Protein AF-A0A9W6RJ74-F1 (afdb_monomer_lite)

Radius of gyration: 22.63 Å; chains: 1; bounding box: 46×22×79 Å

Foldseek 3Di:
DPPDVVVVVVVVLVVLVVVLVVVCVVLVVLLVVLVVQLPPVVVPDDPVSNVVSVVSNVVSVVVNVVSVVVNVVSVVVVVPDDDDDPDDDDD

InterPro domains:
  IPR003661 Signal transduction histidine kinase, dimerisation/phosphoacceptor domain [PF00512] (14-74)
  IPR003661 Signal transduction histidine kinase, dimerisation/phosphoacceptor domain [cd00082] (14-72)
  IPR036097 Signal transduction histidine kinase, dimerisation/phosphoacceptor domain superfamily [SSF47384] (9-72)

pLDDT: mean 81.52, std 16.84, range [47.38, 98.44]

Organism: NCBI:txid478107

Secondary structure (DSSP, 8-state):
---SSSHHHHHHHHHHHHHHHHHHHHHHHHHHHHHHHHH-TT--S-HHHHHHHHHHHHHHHHHHHHHHHHHHHHHHHHHT----PPP----

Sequence (91 aa):
MDDNRHQGQELAPQLVTELSHALRTPLTSILVYAWLLADNPRKNLSAEEVGFATGIHHAGSAILHQIDHILDREARRRHRRPRLRPGTAPA

Structure (mmCIF, N/CA/C/O backbone):
data_AF-A0A9W6RJ74-F1
#
_entry.id   AF-A0A9W6RJ74-F1
#
loop_
_atom_site.group_PDB
_atom_site.id
_atom_site.type_symbol
_atom_site.label_atom_id
_atom_site.label_alt_id
_atom_site.label_comp_id
_atom_site.label_asym_id
_atom_site.label_entity_id
_atom_site.label_seq_id
_atom_site.pdbx_PDB_ins_code
_atom_site.Cartn_x
_atom_site.Cartn_y
_atom_site.Cartn_z
_atom_site.occupancy
_atom_site.B_iso_or_equiv
_atom_site.auth_seq_id
_atom_site.auth_comp_id
_atom_site.auth_asym_id
_atom_site.auth_atom_id
_atom_site.pdbx_PDB_model_num
ATOM 1 N N . MET A 1 1 ? 34.532 -4.066 -35.822 1.00 47.38 1 MET A N 1
ATOM 2 C CA . MET A 1 1 ? 34.455 -3.765 -34.372 1.00 47.38 1 MET A CA 1
ATOM 3 C C . MET A 1 1 ? 32.993 -3.449 -34.073 1.00 47.38 1 MET A C 1
ATOM 5 O O . MET A 1 1 ? 32.648 -2.298 -33.844 1.00 47.38 1 MET A O 1
ATOM 9 N N . ASP A 1 2 ? 32.123 -4.460 -34.142 1.00 49.41 2 ASP A N 1
ATOM 10 C CA . ASP A 1 2 ? 30.660 -4.275 -34.183 1.00 49.41 2 ASP A CA 1
ATOM 11 C C . ASP A 1 2 ? 29.938 -5.082 -33.103 1.00 49.41 2 ASP A C 1
ATOM 13 O O . ASP A 1 2 ? 28.929 -5.724 -33.365 1.00 49.41 2 ASP A O 1
ATOM 17 N N . ASP A 1 3 ? 30.448 -5.048 -31.871 1.00 52.53 3 ASP A N 1
ATOM 18 C CA . ASP A 1 3 ? 29.825 -5.781 -30.765 1.00 52.53 3 ASP A CA 1
ATOM 19 C C . ASP A 1 3 ? 29.905 -5.015 -29.440 1.00 52.53 3 ASP A C 1
ATOM 21 O O . ASP A 1 3 ? 30.485 -5.458 -28.460 1.00 52.53 3 ASP A O 1
ATOM 25 N N . ASN A 1 4 ? 29.397 -3.780 -29.429 1.00 49.00 4 ASN A N 1
ATOM 26 C CA . ASN A 1 4 ? 29.205 -3.026 -28.177 1.00 49.00 4 ASN A CA 1
ATOM 27 C C . ASN A 1 4 ? 27.846 -2.303 -28.114 1.00 49.00 4 ASN A C 1
ATOM 29 O O . ASN A 1 4 ? 27.507 -1.653 -27.130 1.00 49.00 4 ASN A O 1
ATOM 33 N N . ARG A 1 5 ? 27.030 -2.393 -29.176 1.00 51.59 5 ARG A N 1
ATOM 34 C CA . ARG A 1 5 ? 25.721 -1.717 -29.253 1.00 51.59 5 ARG A CA 1
ATOM 35 C C . ARG A 1 5 ? 24.547 -2.599 -28.820 1.00 51.59 5 ARG A C 1
ATOM 37 O O . ARG A 1 5 ? 23.469 -2.068 -28.572 1.00 51.59 5 ARG A O 1
ATOM 44 N N . HIS A 1 6 ? 24.749 -3.910 -28.676 1.00 51.88 6 HIS A N 1
ATOM 45 C CA . HIS A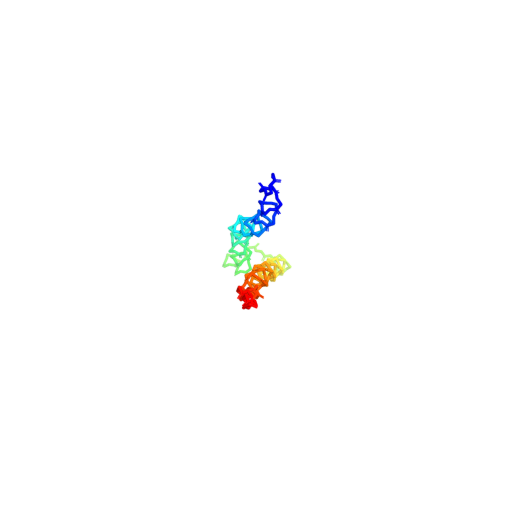 1 6 ? 23.698 -4.841 -28.254 1.00 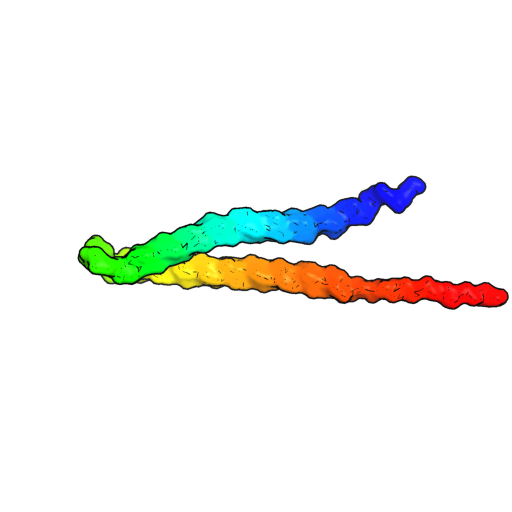51.88 6 HIS A CA 1
ATOM 46 C C . HIS A 1 6 ? 23.641 -5.060 -26.734 1.00 51.88 6 HIS A C 1
ATOM 48 O O . HIS A 1 6 ? 22.549 -5.244 -26.201 1.00 51.88 6 HIS A O 1
ATOM 54 N N . GLN A 1 7 ? 24.762 -4.918 -26.017 1.00 50.28 7 GLN A N 1
ATOM 55 C CA . GLN A 1 7 ? 24.803 -5.096 -24.558 1.00 50.28 7 GLN A CA 1
ATOM 56 C C . GLN A 1 7 ? 24.023 -4.004 -23.798 1.00 50.28 7 GLN A C 1
ATOM 58 O O . GLN A 1 7 ? 23.356 -4.295 -22.810 1.00 50.28 7 GLN A O 1
ATOM 63 N N . GLY A 1 8 ? 23.999 -2.760 -24.293 1.00 50.94 8 GLY A N 1
ATOM 64 C CA . GLY A 1 8 ? 23.286 -1.653 -23.635 1.00 50.94 8 GLY A CA 1
ATOM 65 C C . GLY A 1 8 ? 21.750 -1.755 -23.645 1.00 50.94 8 GLY A C 1
ATOM 66 O O . GLY A 1 8 ? 21.094 -1.137 -22.811 1.00 50.94 8 GLY A O 1
ATOM 67 N N . GLN A 1 9 ? 21.155 -2.536 -24.556 1.00 53.72 9 GLN A N 1
ATOM 68 C CA . GLN A 1 9 ? 19.692 -2.667 -24.684 1.00 53.72 9 GLN A CA 1
ATOM 69 C C . GLN A 1 9 ? 19.096 -3.856 -23.917 1.00 53.72 9 GLN A C 1
ATOM 71 O O . GLN A 1 9 ? 17.879 -3.904 -23.734 1.00 53.72 9 GLN A O 1
ATOM 76 N N . GLU A 1 10 ? 19.923 -4.795 -23.455 1.00 57.38 10 GLU A N 1
ATOM 77 C CA . GLU A 1 10 ? 19.472 -5.992 -22.732 1.00 57.38 10 GLU A CA 1
ATOM 78 C C . GLU A 1 10 ? 19.519 -5.829 -21.204 1.00 57.38 10 GLU A C 1
ATOM 80 O O . GLU A 1 10 ? 18.800 -6.522 -20.483 1.00 57.38 10 GLU A O 1
ATOM 85 N N . LEU A 1 11 ? 20.289 -4.851 -20.715 1.00 60.97 11 LEU A N 1
ATOM 86 C CA . LEU A 1 11 ? 20.445 -4.552 -19.289 1.00 60.97 11 LEU A CA 1
ATOM 87 C C . LEU A 1 11 ? 19.217 -3.855 -18.687 1.00 60.97 11 LEU A C 1
ATOM 89 O O . LEU A 1 11 ? 18.800 -4.190 -17.583 1.00 60.97 11 LEU A O 1
ATOM 93 N N . ALA A 1 12 ? 18.590 -2.922 -19.410 1.00 71.25 12 ALA A N 1
ATOM 94 C CA . ALA A 1 12 ? 17.444 -2.173 -18.883 1.00 71.25 12 ALA A CA 1
ATOM 95 C C . ALA A 1 12 ? 16.227 -3.065 -18.525 1.00 71.25 12 ALA A C 1
ATOM 97 O O . ALA A 1 12 ? 15.661 -2.888 -17.447 1.00 71.25 12 ALA A O 1
ATOM 98 N N . PRO A 1 13 ? 15.831 -4.066 -19.338 1.00 73.19 13 PRO A N 1
ATOM 99 C CA . PRO A 1 13 ? 14.756 -4.993 -18.973 1.00 73.19 13 PRO A CA 1
ATOM 100 C C . PRO A 1 13 ? 15.081 -5.890 -17.771 1.00 73.19 13 PRO A C 1
ATOM 102 O O . PRO A 1 13 ? 14.191 -6.193 -16.972 1.00 73.19 13 PRO A O 1
ATOM 105 N N . GLN A 1 14 ? 16.335 -6.341 -17.657 1.00 73.12 14 GLN A N 1
ATOM 106 C CA . GLN A 1 14 ? 16.791 -7.156 -16.527 1.00 73.12 14 GLN A CA 1
ATOM 107 C C . GLN A 1 14 ? 16.767 -6.329 -15.239 1.00 73.12 14 GLN A C 1
ATOM 109 O O . GLN A 1 14 ? 16.178 -6.770 -14.258 1.00 73.12 14 GLN A O 1
ATOM 114 N N . LEU A 1 15 ? 17.251 -5.085 -15.298 1.00 75.88 15 LEU A N 1
ATOM 115 C CA . LEU A 1 15 ? 17.200 -4.126 -14.197 1.00 75.88 15 LEU A CA 1
ATOM 116 C C . LEU A 1 15 ? 15.761 -3.853 -13.734 1.00 75.88 15 LEU A C 1
ATOM 118 O O . LEU A 1 15 ? 15.472 -3.904 -12.544 1.00 75.88 15 LEU A O 1
ATOM 122 N N . VAL A 1 16 ? 14.829 -3.601 -14.661 1.00 79.00 16 VAL A N 1
ATOM 123 C CA . VAL A 1 16 ? 13.411 -3.376 -14.315 1.00 79.00 16 VAL A CA 1
ATOM 124 C C . VAL A 1 16 ? 12.808 -4.602 -13.630 1.00 79.00 16 VAL A C 1
ATOM 126 O O . VAL A 1 16 ? 12.059 -4.462 -12.662 1.00 79.00 16 VAL A O 1
ATOM 129 N N . THR A 1 17 ? 13.143 -5.802 -14.104 1.00 83.81 17 THR A N 1
ATOM 130 C CA . THR A 1 17 ? 12.669 -7.058 -13.509 1.00 83.81 17 THR A CA 1
ATOM 131 C C . THR A 1 17 ? 13.237 -7.255 -12.102 1.00 83.81 17 THR A C 1
ATOM 133 O O . THR A 1 17 ? 12.486 -7.561 -11.178 1.00 83.81 17 THR A O 1
ATOM 136 N N . GLU A 1 18 ? 14.538 -7.027 -11.929 1.00 83.56 18 GLU A N 1
ATOM 137 C CA . GLU A 1 18 ? 15.247 -7.151 -10.655 1.00 83.56 18 GLU A CA 1
ATOM 138 C C . GLU A 1 18 ? 14.719 -6.161 -9.610 1.00 83.56 18 GLU A C 1
ATOM 140 O O . GLU A 1 18 ? 14.303 -6.572 -8.526 1.00 83.56 18 GLU A O 1
ATOM 145 N N . LEU A 1 19 ? 14.635 -4.871 -9.956 1.00 85.25 19 LEU A N 1
ATOM 146 C CA . LEU A 1 19 ? 14.109 -3.832 -9.067 1.00 85.25 19 LEU A CA 1
ATOM 147 C C . LEU A 1 19 ? 12.656 -4.113 -8.677 1.00 85.25 19 LEU A C 1
ATOM 149 O O . LEU A 1 19 ? 12.285 -3.974 -7.514 1.00 85.25 19 LEU A O 1
ATOM 153 N N . SER A 1 20 ? 11.828 -4.556 -9.624 1.00 85.94 20 SER A N 1
ATOM 154 C CA . SER A 1 20 ? 10.429 -4.884 -9.334 1.00 85.94 20 SER A CA 1
ATOM 155 C C . SER A 1 20 ? 10.307 -6.074 -8.384 1.00 85.94 20 SER A C 1
ATOM 157 O O . SER A 1 20 ? 9.474 -6.061 -7.479 1.00 85.94 20 SER A O 1
ATOM 159 N N . HIS A 1 21 ? 11.149 -7.096 -8.550 1.00 86.56 21 HIS A N 1
ATOM 160 C CA . HIS A 1 21 ? 11.179 -8.237 -7.641 1.00 86.56 21 HIS A CA 1
ATOM 161 C C . HIS A 1 21 ? 11.646 -7.828 -6.237 1.00 86.56 21 HIS A C 1
ATOM 163 O O . HIS A 1 21 ? 11.006 -8.188 -5.250 1.00 86.56 21 HIS A O 1
ATOM 169 N N . ALA A 1 22 ? 12.693 -7.002 -6.151 1.00 86.88 22 ALA A N 1
ATOM 170 C CA . ALA A 1 22 ? 13.204 -6.474 -4.890 1.00 86.88 22 ALA A CA 1
ATOM 171 C C . ALA A 1 22 ? 12.176 -5.605 -4.145 1.00 86.88 22 ALA A C 1
ATOM 173 O O . ALA A 1 22 ? 12.151 -5.619 -2.918 1.00 86.88 22 ALA A O 1
ATOM 174 N N . LEU A 1 23 ? 11.303 -4.887 -4.865 1.00 89.94 23 LEU A N 1
ATOM 175 C CA . LEU A 1 23 ? 10.242 -4.052 -4.286 1.00 89.94 23 LEU A CA 1
ATOM 176 C C . LEU A 1 23 ? 8.985 -4.839 -3.883 1.00 89.94 23 LEU A C 1
ATOM 178 O O . LEU A 1 23 ? 8.303 -4.444 -2.936 1.00 89.94 23 LEU A O 1
ATOM 182 N N . ARG A 1 24 ? 8.673 -5.960 -4.546 1.00 89.88 24 ARG A N 1
ATOM 183 C CA . ARG A 1 24 ? 7.502 -6.793 -4.209 1.00 89.88 24 ARG A CA 1
ATOM 184 C C . ARG A 1 24 ? 7.567 -7.335 -2.781 1.00 89.88 24 ARG A C 1
ATOM 186 O O . ARG A 1 24 ? 6.555 -7.303 -2.085 1.00 89.88 24 ARG A O 1
ATOM 193 N N . THR A 1 25 ? 8.732 -7.793 -2.328 1.00 90.81 25 THR A N 1
ATOM 194 C CA . THR A 1 25 ? 8.915 -8.361 -0.979 1.00 90.81 25 THR A CA 1
ATOM 195 C C . THR A 1 25 ? 8.605 -7.363 0.151 1.00 90.81 25 THR A C 1
ATOM 197 O O . THR A 1 25 ? 7.730 -7.660 0.966 1.00 90.81 25 THR A O 1
ATOM 200 N N . PRO A 1 26 ? 9.234 -6.171 0.227 1.00 90.31 26 PRO A N 1
ATOM 201 C CA . PRO A 1 26 ? 8.919 -5.195 1.269 1.00 90.31 26 PRO A CA 1
ATOM 202 C C . PRO A 1 26 ? 7.484 -4.667 1.158 1.00 90.31 26 PRO A C 1
ATOM 204 O O . PRO A 1 26 ? 6.828 -4.485 2.182 1.00 90.31 26 PRO A O 1
ATOM 207 N N . LEU A 1 27 ? 6.960 -4.483 -0.060 1.00 91.06 27 LEU A N 1
ATOM 208 C CA . LEU A 1 27 ? 5.586 -4.024 -0.267 1.00 91.06 27 LEU A CA 1
ATOM 209 C C . LEU A 1 27 ? 4.554 -5.057 0.209 1.00 91.06 27 LEU A C 1
ATOM 211 O O . LEU A 1 27 ? 3.582 -4.693 0.863 1.00 91.06 27 LEU A O 1
ATOM 215 N N . THR A 1 28 ? 4.791 -6.346 -0.047 1.00 91.06 28 THR A N 1
ATOM 216 C CA . THR A 1 28 ? 3.929 -7.439 0.435 1.00 91.06 28 THR A CA 1
ATOM 217 C C . THR A 1 28 ? 3.879 -7.464 1.961 1.00 91.06 28 THR A C 1
ATOM 219 O O . THR A 1 28 ? 2.798 -7.546 2.537 1.00 91.06 28 THR A O 1
ATOM 222 N N . SER A 1 29 ? 5.026 -7.319 2.629 1.00 96.12 29 SER A N 1
ATOM 223 C CA . SER A 1 29 ? 5.072 -7.238 4.093 1.00 96.12 29 SER A CA 1
ATOM 224 C C . SER A 1 29 ? 4.289 -6.034 4.628 1.00 96.12 29 SER A C 1
ATOM 226 O O . SER A 1 29 ? 3.517 -6.183 5.572 1.00 96.12 29 SER A O 1
ATOM 228 N N . ILE A 1 30 ? 4.421 -4.857 4.001 1.00 95.88 30 ILE A N 1
ATOM 229 C CA . ILE A 1 30 ? 3.643 -3.658 4.363 1.00 95.88 30 ILE A CA 1
ATOM 230 C C . ILE A 1 30 ? 2.139 -3.918 4.238 1.00 95.88 30 ILE A C 1
ATOM 232 O O . ILE A 1 30 ? 1.385 -3.535 5.130 1.00 95.88 30 ILE A O 1
ATOM 236 N N . LEU A 1 31 ? 1.699 -4.590 3.171 1.00 97.25 31 LEU A N 1
ATOM 237 C CA . LEU A 1 31 ? 0.289 -4.925 2.970 1.00 97.25 31 LEU A CA 1
ATOM 238 C C . LEU A 1 31 ? -0.244 -5.864 4.048 1.00 97.25 31 LEU A C 1
ATOM 240 O O . LEU A 1 31 ? -1.318 -5.615 4.588 1.00 97.25 31 LEU A O 1
ATOM 244 N N . VAL A 1 32 ? 0.522 -6.892 4.416 1.00 97.06 32 VAL A N 1
ATOM 245 C CA . VAL A 1 32 ? 0.148 -7.796 5.511 1.00 97.06 32 VAL A CA 1
ATOM 246 C C . VAL A 1 32 ? 0.016 -7.029 6.827 1.00 97.06 32 VAL A C 1
ATOM 248 O O . VAL A 1 32 ? -0.981 -7.191 7.526 1.00 97.06 32 VAL A O 1
ATOM 251 N N . TYR A 1 33 ? 0.970 -6.152 7.156 1.00 97.50 33 TYR A N 1
ATOM 252 C CA . TYR A 1 33 ? 0.888 -5.346 8.377 1.00 97.50 33 TYR A CA 1
ATOM 253 C C . TYR A 1 33 ? -0.297 -4.380 8.363 1.00 97.50 33 TYR A C 1
ATOM 255 O O . TYR A 1 33 ? -1.008 -4.273 9.360 1.00 97.50 33 TYR A O 1
ATOM 263 N N . ALA A 1 34 ? -0.544 -3.712 7.237 1.00 97.69 34 ALA A N 1
ATOM 264 C CA . ALA A 1 34 ? -1.681 -2.815 7.076 1.00 97.69 34 ALA A CA 1
ATOM 265 C C . ALA A 1 34 ? -3.017 -3.561 7.222 1.00 97.69 34 ALA A C 1
ATOM 267 O O . ALA A 1 34 ? -3.921 -3.068 7.889 1.00 97.69 34 ALA A O 1
ATOM 268 N N . TRP A 1 35 ? -3.124 -4.774 6.675 1.00 97.38 35 TRP A N 1
ATOM 269 C CA . TRP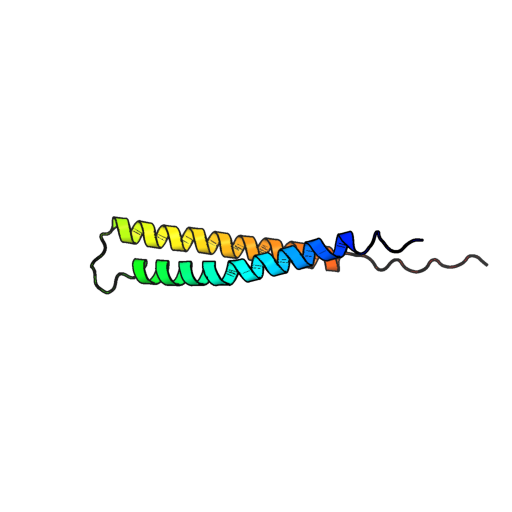 A 1 35 ? -4.306 -5.620 6.832 1.00 97.38 35 TRP A CA 1
ATOM 270 C C . TRP A 1 35 ? -4.522 -6.063 8.285 1.00 97.38 35 TRP A C 1
ATOM 272 O O . TRP A 1 35 ? -5.627 -5.921 8.801 1.00 97.38 35 TRP A O 1
ATOM 282 N N . LEU A 1 36 ? -3.474 -6.520 8.979 1.00 97.31 36 LEU A N 1
ATOM 283 C CA . LEU A 1 36 ? -3.561 -6.912 10.394 1.00 97.31 36 LEU A CA 1
ATOM 284 C C . LEU A 1 36 ? -3.964 -5.743 11.306 1.00 97.31 36 LEU A C 1
ATOM 286 O O . LEU A 1 36 ? -4.718 -5.930 12.261 1.00 97.31 36 LEU A O 1
ATOM 290 N N . LEU A 1 37 ? -3.470 -4.535 11.018 1.00 97.81 37 LEU A N 1
ATOM 291 C CA . LEU A 1 37 ? -3.874 -3.322 11.730 1.00 97.81 37 LEU A CA 1
ATOM 292 C C . LEU A 1 37 ? -5.327 -2.948 11.416 1.00 97.81 37 LEU A C 1
ATOM 294 O O . LEU A 1 37 ? -6.060 -2.574 12.325 1.00 97.81 37 LEU A O 1
ATOM 298 N N . ALA A 1 38 ? -5.762 -3.085 10.162 1.00 97.56 38 ALA A N 1
ATOM 299 C CA . ALA A 1 38 ? -7.141 -2.813 9.767 1.00 97.56 38 ALA A CA 1
ATOM 300 C C . ALA A 1 38 ? -8.145 -3.801 10.391 1.00 97.56 38 ALA A C 1
ATOM 302 O O . ALA A 1 38 ? -9.238 -3.390 10.771 1.00 97.56 38 ALA A O 1
ATOM 303 N N . ASP A 1 39 ? -7.767 -5.076 10.544 1.00 97.69 39 ASP A N 1
ATOM 304 C CA . ASP A 1 39 ? -8.586 -6.095 11.219 1.00 97.69 39 ASP A CA 1
ATOM 305 C C . ASP A 1 39 ? -8.825 -5.751 12.701 1.00 97.69 39 ASP A C 1
ATOM 307 O O . ASP A 1 39 ? -9.891 -6.031 13.248 1.00 97.69 39 ASP A O 1
ATOM 311 N N . ASN A 1 40 ? -7.853 -5.086 13.346 1.00 97.06 40 ASN A N 1
ATOM 312 C CA . ASN A 1 40 ? -7.932 -4.578 14.722 1.00 97.06 40 ASN A CA 1
ATOM 313 C C . ASN A 1 40 ? -8.623 -5.554 15.711 1.00 97.06 40 ASN A C 1
ATOM 315 O O . ASN A 1 40 ? -9.511 -5.147 16.472 1.00 97.06 40 ASN A O 1
ATOM 319 N N . PRO A 1 41 ? -8.235 -6.845 15.771 1.00 94.81 41 PRO A N 1
ATOM 320 C CA . PRO A 1 41 ? -8.967 -7.852 16.547 1.00 94.81 41 PRO A CA 1
ATOM 321 C C . PRO A 1 41 ? -8.933 -7.569 18.055 1.00 94.81 41 PRO A C 1
ATOM 323 O O . PRO A 1 41 ? -9.830 -7.956 18.803 1.00 94.81 41 PRO A O 1
ATOM 326 N N . ARG A 1 42 ? -7.898 -6.851 18.510 1.00 96.06 42 ARG A N 1
ATOM 327 C CA . ARG A 1 42 ? -7.726 -6.416 19.902 1.00 96.06 42 ARG A CA 1
ATOM 328 C C . ARG A 1 42 ? -8.527 -5.156 20.247 1.00 96.06 42 ARG A C 1
ATOM 330 O O . ARG A 1 42 ? -8.543 -4.784 21.417 1.00 96.06 42 ARG A O 1
ATOM 337 N N . LYS A 1 43 ? -9.171 -4.515 19.262 1.00 95.88 43 LYS A N 1
ATOM 338 C CA . LYS A 1 43 ? -9.960 -3.278 19.398 1.00 95.88 43 LYS A CA 1
ATOM 339 C C . LYS A 1 43 ? -9.224 -2.162 20.144 1.00 95.88 43 LYS A C 1
ATOM 34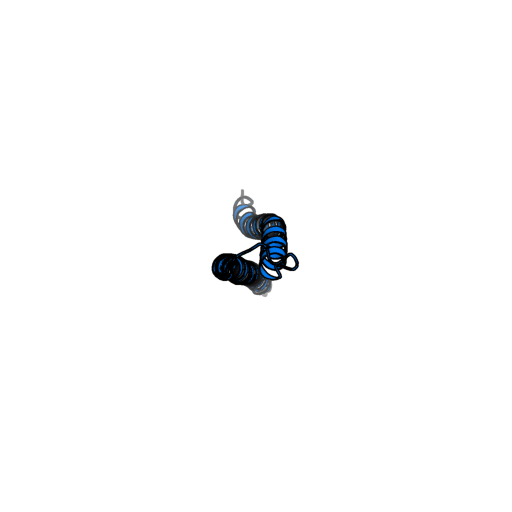1 O O . LYS A 1 43 ? -9.814 -1.449 20.950 1.00 95.88 43 LYS A O 1
ATOM 346 N N . ASN A 1 44 ? -7.923 -2.042 19.902 1.00 97.38 44 ASN A N 1
ATOM 347 C CA . ASN A 1 44 ? -7.057 -1.058 20.548 1.00 97.38 44 ASN A CA 1
ATOM 348 C C . ASN A 1 44 ? -6.740 0.144 19.650 1.00 97.38 44 ASN A C 1
ATOM 350 O O . ASN A 1 44 ? -6.208 1.127 20.154 1.00 97.38 44 ASN A O 1
ATOM 354 N N . LEU A 1 45 ? -7.064 0.071 18.356 1.00 97.88 45 LEU A N 1
ATOM 355 C CA . LEU A 1 45 ? -7.005 1.207 17.437 1.00 97.88 45 LEU A CA 1
ATOM 356 C C . LEU A 1 45 ? -8.357 1.920 17.356 1.00 97.88 45 LEU A C 1
ATOM 358 O O . LEU A 1 45 ? -9.413 1.276 17.394 1.00 97.88 45 LEU A O 1
ATOM 362 N N . SER A 1 46 ? -8.312 3.239 17.202 1.00 98.44 46 SER A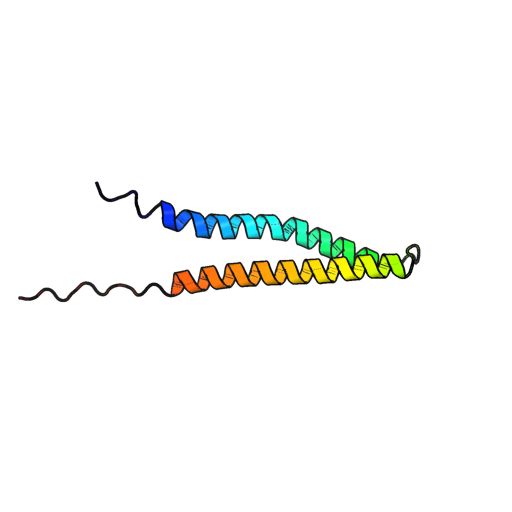 N 1
ATOM 363 C CA . SER A 1 46 ? -9.467 4.076 16.879 1.00 98.44 46 SER A CA 1
ATOM 364 C C . SER A 1 46 ? -9.976 3.818 15.454 1.00 98.44 46 SER A C 1
ATOM 366 O O . SER A 1 46 ? -9.281 3.254 14.607 1.00 98.44 46 SER A O 1
ATOM 368 N N . ALA A 1 47 ? -11.201 4.264 15.162 1.00 97.75 47 ALA A N 1
ATOM 369 C CA . ALA A 1 47 ? -11.772 4.147 13.819 1.00 97.75 47 ALA A CA 1
ATOM 370 C C . ALA A 1 47 ? -10.953 4.907 12.758 1.00 97.75 47 ALA A C 1
ATOM 372 O O . ALA A 1 47 ? -10.853 4.456 11.619 1.00 97.75 47 ALA A O 1
ATOM 373 N N . GLU A 1 48 ? -10.344 6.035 13.134 1.00 98.31 48 GLU A N 1
ATOM 374 C CA . GLU A 1 48 ? -9.474 6.817 12.253 1.00 98.31 48 GLU A CA 1
ATOM 375 C C . GLU A 1 48 ? -8.184 6.053 11.916 1.00 98.31 48 GLU A C 1
ATOM 377 O O . GLU A 1 48 ? -7.829 5.929 10.745 1.00 98.31 48 GLU A O 1
ATOM 382 N N . GLU A 1 49 ? -7.533 5.445 12.912 1.00 98.44 49 GLU A N 1
ATOM 383 C CA . GLU A 1 49 ? -6.319 4.640 12.714 1.00 98.44 49 GLU A CA 1
ATOM 384 C C . GLU A 1 49 ? -6.577 3.381 11.873 1.00 98.44 49 GLU A C 1
ATOM 386 O O . GLU A 1 49 ? -5.776 3.045 10.996 1.00 98.44 49 GLU A O 1
ATOM 391 N N . VAL A 1 50 ? -7.723 2.717 12.070 1.00 98.44 50 VAL A N 1
ATOM 392 C CA . VAL A 1 50 ? -8.185 1.631 11.184 1.00 98.44 50 VAL A CA 1
ATOM 393 C C . VAL A 1 50 ? -8.389 2.143 9.753 1.00 98.44 50 VAL A C 1
ATOM 395 O O . VAL A 1 50 ? -8.035 1.459 8.785 1.00 98.44 50 VAL A O 1
ATOM 398 N N . GLY A 1 51 ? -8.907 3.364 9.601 1.00 98.06 51 GLY A N 1
ATOM 399 C CA . GLY A 1 51 ? -9.027 4.053 8.317 1.00 98.06 51 GLY A CA 1
ATOM 400 C C . GLY A 1 51 ? -7.674 4.279 7.639 1.00 98.06 51 GLY A C 1
ATOM 401 O O . GLY A 1 51 ? -7.533 3.983 6.450 1.00 98.06 51 GLY A O 1
ATOM 402 N N . PHE A 1 52 ? -6.653 4.715 8.384 1.00 98.25 52 PHE A N 1
ATOM 403 C CA . PHE A 1 52 ? -5.289 4.851 7.863 1.00 98.25 52 PHE A CA 1
ATOM 404 C C . PHE A 1 52 ? -4.712 3.509 7.412 1.00 98.25 52 PHE A C 1
ATOM 406 O O . PHE A 1 52 ? -4.199 3.415 6.297 1.00 98.25 52 PHE A O 1
ATOM 413 N N . ALA A 1 53 ? -4.838 2.459 8.229 1.00 98.19 53 ALA A N 1
ATOM 414 C CA . ALA A 1 53 ? -4.369 1.117 7.885 1.00 98.19 53 ALA A CA 1
ATOM 415 C C . ALA A 1 53 ? -5.043 0.583 6.607 1.00 98.19 53 ALA A C 1
ATOM 417 O O . ALA A 1 53 ? -4.373 0.095 5.694 1.00 98.19 53 ALA A O 1
ATOM 418 N N . THR A 1 54 ? -6.358 0.776 6.485 1.00 97.75 54 THR A N 1
ATOM 419 C CA . THR A 1 54 ? -7.121 0.428 5.277 1.00 97.75 54 THR A CA 1
ATOM 420 C C . THR A 1 54 ? -6.653 1.229 4.056 1.00 97.75 54 THR A C 1
ATOM 422 O O . THR A 1 54 ? -6.459 0.669 2.975 1.00 97.75 54 THR A O 1
ATOM 425 N N . GLY A 1 55 ? -6.407 2.532 4.223 1.00 97.94 55 GLY A N 1
ATOM 426 C CA . GLY A 1 55 ? -5.870 3.400 3.174 1.00 97.94 55 GLY A CA 1
ATOM 427 C C . GLY A 1 55 ? -4.484 2.965 2.690 1.00 97.94 55 GLY A C 1
ATOM 428 O O . GLY A 1 55 ? -4.255 2.882 1.483 1.00 97.94 55 GLY A O 1
ATOM 429 N N . ILE A 1 56 ? -3.583 2.618 3.615 1.00 97.56 56 ILE A N 1
ATOM 430 C CA . ILE A 1 56 ? -2.244 2.091 3.308 1.00 97.56 56 ILE A CA 1
ATOM 431 C C . ILE A 1 56 ? -2.351 0.780 2.525 1.00 97.56 56 ILE A C 1
ATOM 433 O O . ILE A 1 56 ? -1.673 0.619 1.509 1.00 97.56 56 ILE A O 1
ATOM 437 N N . HIS A 1 57 ? -3.230 -0.134 2.949 1.00 97.81 57 HIS A N 1
ATOM 438 C CA . HIS A 1 57 ? -3.456 -1.397 2.249 1.00 97.81 57 HIS A CA 1
ATOM 439 C C . HIS A 1 57 ? -3.941 -1.175 0.805 1.00 97.81 57 HIS A C 1
ATOM 441 O O . HIS A 1 57 ? -3.412 -1.775 -0.135 1.00 97.81 57 HIS A O 1
ATOM 447 N N . HIS A 1 58 ? -4.908 -0.275 0.595 1.00 97.00 58 HIS A N 1
ATOM 448 C CA . HIS A 1 58 ? -5.403 0.054 -0.745 1.00 97.00 58 HIS A CA 1
ATOM 449 C C . HIS A 1 58 ? -4.327 0.689 -1.631 1.00 97.00 58 HIS A C 1
ATOM 451 O O . HIS A 1 58 ? -4.124 0.244 -2.763 1.00 97.00 58 HIS A O 1
ATOM 457 N N . ALA A 1 59 ? -3.608 1.693 -1.122 1.00 96.38 59 ALA A N 1
ATOM 458 C CA . ALA A 1 59 ? -2.551 2.365 -1.872 1.00 96.38 59 ALA A CA 1
ATOM 459 C C . ALA A 1 59 ? -1.414 1.397 -2.241 1.00 96.38 59 ALA A C 1
ATOM 461 O O . ALA A 1 59 ? -0.986 1.357 -3.394 1.00 96.38 59 ALA A O 1
ATOM 462 N N . GLY A 1 60 ? -0.966 0.566 -1.295 1.00 94.38 60 GLY A N 1
ATOM 463 C CA . GLY A 1 60 ? 0.071 -0.433 -1.548 1.00 94.38 60 GLY A CA 1
ATOM 464 C C . GLY A 1 60 ? -0.360 -1.494 -2.566 1.00 94.38 60 GLY A C 1
ATOM 465 O O . GLY A 1 60 ? 0.431 -1.872 -3.429 1.00 94.38 60 GLY A O 1
ATOM 466 N N . SER A 1 61 ? -1.625 -1.924 -2.526 1.00 93.94 61 SER A N 1
ATOM 467 C CA . SER A 1 61 ? -2.167 -2.902 -3.477 1.00 93.94 61 SER A CA 1
ATOM 468 C C . SER A 1 61 ? -2.212 -2.320 -4.888 1.00 93.94 61 SER A C 1
ATOM 470 O O . SER A 1 61 ? -1.831 -2.989 -5.848 1.00 93.94 61 SER A O 1
ATOM 472 N N . ALA A 1 62 ? -2.605 -1.048 -5.017 1.00 93.25 62 ALA A N 1
ATOM 473 C CA . ALA A 1 62 ? -2.585 -0.336 -6.291 1.00 93.25 62 ALA A CA 1
ATOM 474 C C . ALA A 1 62 ? -1.159 -0.215 -6.859 1.00 93.25 62 ALA A C 1
ATOM 476 O O . ALA A 1 62 ? -0.950 -0.457 -8.049 1.00 93.25 62 ALA A O 1
ATOM 477 N N . ILE A 1 63 ? -0.168 0.093 -6.013 1.00 92.88 63 ILE A N 1
ATOM 478 C CA . ILE A 1 63 ? 1.247 0.148 -6.413 1.00 92.88 63 ILE A CA 1
ATOM 479 C C . ILE A 1 63 ? 1.725 -1.220 -6.912 1.00 92.88 63 ILE A C 1
ATOM 481 O O . ILE A 1 63 ? 2.343 -1.291 -7.974 1.00 92.88 63 ILE A O 1
ATOM 485 N N . LEU A 1 64 ? 1.412 -2.302 -6.191 1.00 92.25 64 LEU A N 1
ATOM 486 C CA . LEU A 1 64 ? 1.777 -3.665 -6.590 1.00 92.25 64 LEU A CA 1
ATOM 487 C C . LEU A 1 64 ? 1.211 -3.998 -7.977 1.00 92.25 64 LEU A C 1
ATOM 489 O O . LEU A 1 64 ? 1.939 -4.431 -8.868 1.00 92.25 64 LEU A O 1
ATOM 493 N N . HIS A 1 65 ? -0.069 -3.695 -8.193 1.00 90.00 65 HIS A N 1
ATOM 494 C CA . HIS A 1 65 ? -0.734 -3.895 -9.479 1.00 90.00 65 HIS A CA 1
ATOM 495 C C . HIS A 1 65 ? -0.084 -3.085 -10.611 1.00 90.00 65 HIS A C 1
ATOM 497 O O . HIS A 1 65 ? 0.042 -3.554 -11.744 1.00 90.00 65 HIS A O 1
ATOM 503 N N . GLN A 1 66 ? 0.356 -1.861 -10.319 1.00 89.19 66 GLN A N 1
ATOM 504 C CA . GLN A 1 66 ? 1.021 -1.007 -11.295 1.00 89.19 66 GLN A CA 1
ATOM 505 C C . GLN A 1 66 ? 2.420 -1.520 -11.660 1.00 89.19 66 GLN A C 1
ATOM 507 O O . GLN A 1 66 ? 2.787 -1.482 -12.837 1.00 89.19 66 GLN A O 1
ATOM 512 N N . ILE A 1 67 ? 3.176 -2.037 -10.685 1.00 88.25 67 ILE A N 1
ATOM 513 C CA . ILE A 1 67 ? 4.459 -2.718 -10.920 1.00 88.25 67 ILE A CA 1
ATOM 514 C C . ILE A 1 67 ? 4.246 -3.917 -11.850 1.00 88.25 67 ILE A C 1
ATOM 516 O O . ILE A 1 67 ? 4.931 -4.043 -12.868 1.00 88.25 67 ILE A O 1
ATOM 520 N N . ASP A 1 68 ? 3.248 -4.747 -11.554 1.00 86.44 68 ASP A N 1
ATOM 521 C CA . ASP A 1 68 ? 2.921 -5.940 -12.338 1.00 86.44 68 ASP A CA 1
ATOM 522 C C . ASP A 1 68 ? 2.568 -5.589 -13.786 1.00 86.44 68 ASP A C 1
ATOM 524 O O . ASP A 1 68 ? 3.065 -6.203 -14.733 1.00 86.44 68 ASP A O 1
ATOM 52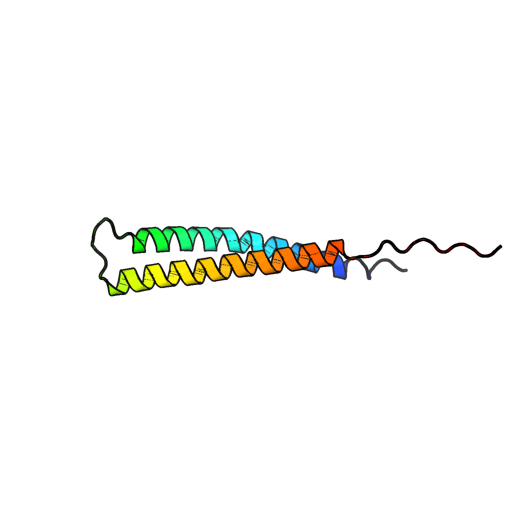8 N N . HIS A 1 69 ? 1.777 -4.533 -13.972 1.00 87.81 69 HIS A N 1
ATOM 529 C CA . HIS A 1 69 ? 1.409 -4.041 -15.292 1.00 87.81 69 HIS A CA 1
ATOM 530 C C . HIS A 1 69 ? 2.608 -3.492 -16.089 1.00 87.81 69 HIS A C 1
ATOM 532 O O . HIS A 1 69 ? 2.687 -3.688 -17.306 1.00 87.81 69 HIS A O 1
ATOM 538 N N . ILE A 1 70 ? 3.558 -2.809 -15.439 1.00 86.19 70 ILE A N 1
ATOM 539 C CA . ILE A 1 70 ? 4.786 -2.328 -16.095 1.00 86.19 70 ILE A CA 1
ATOM 540 C C . ILE A 1 70 ? 5.631 -3.514 -16.573 1.00 86.19 70 ILE A C 1
ATOM 542 O O . ILE A 1 70 ? 6.023 -3.547 -17.742 1.00 86.19 70 ILE A O 1
ATOM 546 N N . LEU A 1 71 ? 5.852 -4.510 -15.712 1.00 82.88 71 LEU A N 1
ATOM 547 C CA . LEU A 1 71 ? 6.610 -5.716 -16.058 1.00 82.88 71 LEU A CA 1
ATOM 548 C C . LEU A 1 71 ? 6.018 -6.444 -17.268 1.00 82.88 71 LEU A C 1
ATOM 550 O O . LEU A 1 71 ? 6.731 -6.808 -18.207 1.00 82.88 71 LEU A O 1
ATOM 554 N N . ASP A 1 72 ? 4.702 -6.617 -17.267 1.00 83.88 72 ASP A N 1
ATOM 555 C CA . ASP A 1 72 ? 3.956 -7.296 -18.320 1.00 83.88 72 ASP A CA 1
ATOM 556 C C . ASP A 1 72 ? 4.022 -6.541 -19.669 1.00 83.88 72 ASP A C 1
ATOM 558 O O . ASP A 1 72 ? 4.209 -7.137 -20.737 1.00 83.88 72 ASP A O 1
ATOM 562 N N . ARG A 1 73 ? 3.996 -5.199 -19.651 1.00 81.62 73 ARG A N 1
ATOM 563 C CA . ARG A 1 73 ? 4.226 -4.380 -20.858 1.00 81.62 73 ARG A CA 1
ATOM 564 C C . ARG A 1 73 ? 5.630 -4.571 -21.433 1.00 81.62 73 ARG A C 1
ATOM 566 O O . ARG A 1 73 ? 5.762 -4.708 -22.653 1.00 81.62 73 ARG A O 1
ATOM 573 N N . GLU A 1 74 ? 6.656 -4.611 -20.588 1.00 79.06 74 GLU A N 1
ATOM 574 C CA . GLU A 1 74 ? 8.042 -4.833 -21.019 1.00 79.06 74 GLU A CA 1
ATOM 575 C C . GLU A 1 74 ? 8.275 -6.268 -21.526 1.00 79.06 74 GLU A C 1
ATOM 577 O O . GLU A 1 74 ? 9.039 -6.494 -22.469 1.00 79.06 74 GLU A O 1
ATOM 582 N N . ALA A 1 75 ? 7.574 -7.262 -20.972 1.00 77.00 75 ALA A N 1
ATOM 583 C CA . ALA A 1 75 ? 7.565 -8.625 -21.505 1.00 77.00 75 ALA A CA 1
ATOM 584 C C . ALA A 1 75 ? 6.940 -8.685 -22.913 1.00 77.00 75 ALA A C 1
ATOM 586 O O . ALA A 1 75 ? 7.550 -9.221 -23.846 1.00 77.00 75 ALA A O 1
ATOM 587 N N . ARG A 1 76 ? 5.772 -8.053 -23.112 1.00 76.56 76 ARG A N 1
ATOM 588 C CA . ARG A 1 76 ? 5.096 -7.995 -24.422 1.00 76.56 76 ARG A CA 1
ATOM 589 C C . ARG A 1 76 ? 5.905 -7.275 -25.497 1.00 76.56 76 ARG A C 1
ATOM 591 O O . ARG A 1 76 ? 5.924 -7.721 -26.644 1.00 76.56 76 ARG A O 1
ATOM 598 N N . ARG A 1 77 ? 6.579 -6.170 -25.156 1.00 77.38 77 ARG A N 1
ATOM 599 C CA . ARG A 1 77 ? 7.448 -5.441 -26.100 1.00 77.38 77 ARG A CA 1
ATOM 600 C C . ARG A 1 77 ? 8.571 -6.330 -26.643 1.00 77.38 77 ARG A C 1
ATOM 602 O O . ARG A 1 77 ? 8.868 -6.255 -27.833 1.00 77.38 77 ARG A O 1
ATOM 609 N N . ARG A 1 78 ? 9.145 -7.206 -25.811 1.00 65.06 78 ARG A N 1
ATOM 610 C CA . ARG A 1 78 ? 10.202 -8.153 -26.213 1.00 65.06 78 ARG A CA 1
ATOM 611 C C . ARG A 1 78 ? 9.699 -9.233 -27.172 1.00 65.06 78 ARG A C 1
ATOM 613 O O . ARG A 1 78 ? 10.377 -9.532 -28.150 1.00 65.06 78 ARG A O 1
ATOM 620 N N . HIS A 1 79 ? 8.495 -9.760 -26.949 1.00 66.62 79 HIS A N 1
ATOM 621 C CA . HIS A 1 79 ? 7.887 -10.767 -27.830 1.00 66.62 79 HIS A CA 1
ATOM 622 C C . HIS A 1 79 ? 7.448 -10.225 -29.204 1.00 66.62 79 HIS A C 1
ATOM 624 O O . HIS A 1 79 ? 7.187 -11.005 -30.115 1.00 66.62 79 HIS A O 1
ATOM 630 N N . ARG A 1 80 ? 7.401 -8.898 -29.395 1.00 65.69 80 ARG A N 1
ATOM 631 C CA . ARG A 1 80 ? 6.996 -8.257 -30.659 1.00 65.69 80 ARG A CA 1
ATOM 632 C C . ARG A 1 80 ? 8.142 -7.928 -31.625 1.00 65.69 80 ARG A C 1
ATOM 634 O O . ARG A 1 80 ? 7.892 -7.226 -32.602 1.00 65.69 80 ARG A O 1
ATOM 641 N N . ARG A 1 81 ? 9.374 -8.411 -31.405 1.00 58.53 81 ARG A N 1
ATOM 642 C CA . ARG A 1 81 ? 10.467 -8.278 -32.392 1.00 58.53 81 ARG A CA 1
ATOM 643 C C . ARG A 1 81 ? 10.254 -9.274 -33.547 1.00 58.53 81 ARG A C 1
ATOM 645 O O . ARG A 1 81 ? 10.387 -10.476 -33.318 1.00 58.53 81 ARG A O 1
ATOM 652 N N . PRO A 1 82 ? 9.937 -8.827 -34.779 1.00 56.91 82 PRO A N 1
ATOM 653 C CA . PRO A 1 82 ? 9.820 -9.729 -35.917 1.00 56.91 82 PRO A CA 1
ATOM 654 C C . PRO A 1 82 ? 11.196 -10.330 -36.213 1.00 56.91 82 PRO A C 1
ATOM 656 O O . PRO A 1 82 ? 12.178 -9.594 -36.321 1.00 56.91 82 PRO A O 1
ATOM 659 N N . ARG A 1 83 ? 11.279 -11.656 -36.371 1.00 56.38 83 ARG A N 1
ATOM 660 C CA . ARG A 1 83 ? 12.453 -12.287 -36.986 1.00 56.38 83 ARG A CA 1
ATOM 661 C C . ARG A 1 83 ? 12.569 -11.725 -38.404 1.00 56.38 83 ARG A C 1
ATOM 663 O O . ARG A 1 83 ? 11.730 -12.035 -39.247 1.00 56.38 83 ARG A O 1
ATOM 670 N N . LEU A 1 84 ? 13.567 -10.876 -38.651 1.00 57.88 84 LEU A N 1
ATOM 671 C CA . LEU A 1 84 ? 13.953 -10.486 -40.005 1.00 57.88 84 LEU A CA 1
ATOM 672 C C . LEU A 1 84 ? 14.198 -11.779 -40.790 1.00 57.88 84 LEU A C 1
ATOM 674 O O . LEU A 1 84 ? 15.063 -12.575 -40.427 1.00 57.88 84 LEU A O 1
ATOM 678 N N . ARG A 1 85 ? 13.385 -12.027 -41.821 1.00 57.88 85 ARG A N 1
ATOM 679 C CA . ARG A 1 85 ? 13.647 -13.114 -42.766 1.00 57.88 85 ARG A CA 1
ATOM 680 C C . ARG A 1 85 ? 14.963 -12.775 -43.477 1.00 57.88 85 ARG A C 1
ATOM 682 O O . ARG A 1 85 ? 15.048 -11.661 -43.998 1.00 57.88 85 ARG A O 1
ATOM 689 N N . PRO A 1 86 ? 15.973 -13.665 -43.501 1.00 55.31 86 PRO A N 1
ATOM 690 C CA . PRO A 1 86 ? 17.144 -13.437 -44.333 1.00 55.31 86 PRO A CA 1
ATOM 691 C C . PRO A 1 86 ? 16.661 -13.274 -45.773 1.00 55.31 86 PRO A C 1
ATOM 693 O O . PRO A 1 86 ? 15.864 -14.078 -46.265 1.00 55.31 86 PRO A O 1
ATOM 696 N N . GLY A 1 87 ? 17.065 -12.160 -46.382 1.00 62.31 87 GLY A N 1
ATOM 697 C CA . GLY A 1 87 ? 16.684 -11.797 -47.734 1.00 62.31 87 GLY A CA 1
ATOM 698 C C . GLY A 1 87 ? 16.987 -12.938 -48.692 1.00 62.31 87 GLY A C 1
ATOM 699 O O . GLY A 1 87 ? 18.059 -13.538 -48.657 1.00 62.31 87 GLY A O 1
ATOM 700 N N . THR A 1 88 ? 16.016 -13.227 -49.544 1.00 64.06 88 THR A N 1
ATOM 701 C CA . THR A 1 88 ? 16.239 -13.893 -50.820 1.00 64.06 88 THR A CA 1
ATOM 702 C C . THR A 1 88 ? 17.423 -13.222 -51.515 1.00 64.06 88 THR A C 1
ATOM 704 O O . THR A 1 88 ? 17.334 -12.047 -51.874 1.00 64.06 88 THR A O 1
ATOM 707 N N . ALA A 1 89 ? 18.535 -13.942 -51.653 1.00 54.88 89 ALA A N 1
ATOM 708 C CA . ALA A 1 89 ? 19.648 -13.513 -52.486 1.00 54.88 89 ALA A CA 1
ATOM 709 C C . ALA A 1 89 ? 19.166 -13.466 -53.949 1.00 54.88 89 ALA A C 1
ATOM 711 O O . ALA A 1 89 ? 18.577 -14.452 -54.402 1.00 54.88 89 ALA A O 1
ATOM 712 N N . PRO A 1 90 ? 19.349 -12.354 -54.682 1.00 59.38 90 PRO A N 1
ATOM 713 C CA . PRO A 1 90 ? 19.138 -12.363 -56.121 1.00 59.38 90 PRO A CA 1
ATOM 714 C C . PRO A 1 90 ? 20.254 -13.177 -56.793 1.00 59.38 90 PRO A C 1
ATOM 716 O O . PRO A 1 90 ? 21.418 -13.073 -56.400 1.00 59.38 90 PRO A O 1
ATOM 719 N N . ALA A 1 91 ? 19.845 -14.017 -57.746 1.00 63.50 91 ALA A N 1
ATOM 720 C CA . ALA A 1 91 ? 20.708 -14.824 -58.608 1.00 63.50 91 ALA A CA 1
ATOM 721 C C . ALA A 1 91 ? 21.465 -13.968 -59.631 1.00 63.50 91 ALA A C 1
ATOM 723 O O . ALA A 1 91 ? 20.930 -12.898 -60.007 1.00 63.50 91 ALA A O 1
#